Protein AF-D6PLF6-F1 (afdb_monomer)

Mean predicted aligned error: 7.34 Å

pLDDT: mean 83.35, std 11.8, range [47.97, 93.94]

Nearest PDB structures (foldseek):
  8f6k-assembly1_D  TM=2.835E-01  e=9.667E+00  Shewanella oneidensis

Organism: NCBI:txid743660

Solvent-accessible surface area (backbone atoms only — not comparable to full-atom values): 6762 Å² total; per-residue (Å²): 129,65,72,68,63,57,54,56,53,33,53,52,38,19,51,54,35,24,53,52,38,20,51,54,51,18,60,58,28,50,80,80,33,65,58,32,16,52,16,10,42,58,29,23,51,52,48,49,52,52,53,54,51,48,52,55,52,51,55,44,63,76,74,46,81,92,53,68,66,62,59,50,50,52,52,52,52,49,50,52,50,52,52,50,51,53,49,42,40,45,72,72,68,59,43,38,64,67,11,31,49,54,10,52,55,25,49,56,61,3,48,51,51,12,50,52,50,47,50,54,58,50,55,52,51,59,52,56,63,72,77,106

Radius of gyration: 17.69 Å; Cα contacts (8 Å, |Δi|>4): 128; chains: 1; bounding box: 39×36×52 Å

Sequence (132 aa):
MPREMMNESLLQWIGRYQIAAVLALSVGSLQFSEQIAVGTLVSGILMTMNIQSMRFVLAGILRGPSGNGFYLSLMAFKLVLMMGAIAALILIFKINTTGLMVGLFSFFPGVALGTIHTQLTTGSNELAEKES

Structure (mmCIF, N/CA/C/O backbone):
data_AF-D6PLF6-F1
#
_entry.id   AF-D6PLF6-F1
#
loop_
_atom_site.group_PDB
_atom_site.id
_atom_site.type_symbol
_atom_site.label_atom_id
_atom_site.label_alt_id
_atom_site.label_comp_id
_atom_site.label_asym_id
_atom_site.label_entity_id
_atom_site.label_seq_id
_atom_site.pdbx_PDB_ins_code
_atom_site.Cartn_x
_atom_site.Cartn_y
_atom_site.Cartn_z
_atom_site.occupancy
_atom_site.B_iso_or_equiv
_atom_site.auth_seq_id
_atom_site.auth_comp_id
_atom_site.auth_asym_id
_atom_site.auth_atom_id
_atom_site.pdbx_PDB_model_num
ATOM 1 N N . MET A 1 1 ? 6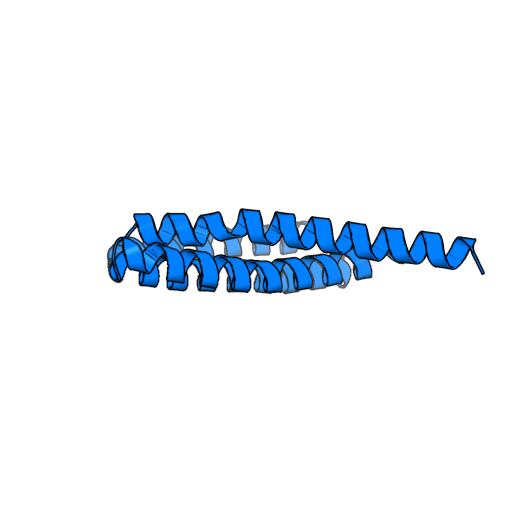.652 -10.704 -25.033 1.00 47.97 1 MET A N 1
ATOM 2 C CA . MET A 1 1 ? 6.494 -9.265 -24.689 1.00 47.97 1 MET A CA 1
ATOM 3 C C . MET A 1 1 ? 7.786 -8.722 -24.081 1.00 47.97 1 MET A C 1
ATOM 5 O O . MET A 1 1 ? 8.424 -9.459 -23.334 1.00 47.97 1 MET A O 1
ATOM 9 N N . PRO A 1 2 ? 8.201 -7.475 -24.369 1.00 49.59 2 PRO A N 1
ATOM 10 C CA . PRO A 1 2 ? 9.377 -6.884 -23.738 1.00 49.59 2 PRO A CA 1
ATOM 11 C C . PRO A 1 2 ? 9.116 -6.768 -22.230 1.00 49.59 2 PRO A C 1
ATOM 13 O O . PRO A 1 2 ? 8.021 -6.389 -21.814 1.00 49.59 2 PRO A O 1
ATOM 16 N N . ARG A 1 3 ? 10.110 -7.128 -21.409 1.00 53.53 3 ARG A N 1
ATOM 17 C CA . ARG A 1 3 ? 10.017 -7.238 -19.935 1.00 53.53 3 ARG A CA 1
ATOM 18 C C . ARG A 1 3 ? 9.430 -5.996 -19.242 1.00 53.53 3 ARG A C 1
ATOM 20 O O . ARG A 1 3 ? 8.891 -6.109 -18.146 1.00 53.53 3 ARG A O 1
ATOM 27 N N . GLU A 1 4 ? 9.487 -4.839 -19.895 1.00 53.34 4 GLU A N 1
ATOM 28 C CA . GLU A 1 4 ? 8.882 -3.583 -19.444 1.00 53.34 4 GLU A CA 1
ATOM 29 C C . GLU A 1 4 ? 7.346 -3.634 -19.365 1.00 53.34 4 GLU A C 1
ATOM 31 O O . GLU A 1 4 ? 6.776 -3.209 -18.361 1.00 53.34 4 GLU A O 1
ATOM 36 N N . MET A 1 5 ? 6.665 -4.230 -20.353 1.00 49.56 5 MET A N 1
ATOM 37 C CA . MET A 1 5 ? 5.195 -4.339 -20.350 1.00 49.56 5 MET A CA 1
ATOM 38 C C . MET A 1 5 ? 4.682 -5.318 -19.281 1.00 49.56 5 MET A C 1
ATOM 40 O O . MET A 1 5 ? 3.593 -5.150 -18.726 1.00 49.56 5 MET A O 1
ATOM 44 N N . MET A 1 6 ? 5.483 -6.335 -18.957 1.00 53.47 6 MET A N 1
ATOM 45 C CA . MET A 1 6 ? 5.146 -7.337 -17.943 1.00 53.47 6 MET A CA 1
ATOM 46 C C . MET A 1 6 ? 5.237 -6.762 -16.519 1.00 53.47 6 MET A C 1
ATOM 48 O O . MET A 1 6 ? 4.415 -7.091 -15.669 1.00 53.47 6 MET A O 1
ATOM 52 N N . ASN A 1 7 ? 6.177 -5.844 -16.263 1.00 66.06 7 ASN A N 1
ATOM 53 C CA . ASN A 1 7 ? 6.313 -5.195 -14.954 1.00 66.06 7 ASN A CA 1
ATOM 54 C C . ASN A 1 7 ? 5.208 -4.164 -14.676 1.00 66.06 7 ASN A C 1
ATOM 56 O O . ASN A 1 7 ? 4.716 -4.084 -13.548 1.00 66.06 7 ASN A O 1
ATOM 60 N N . GLU A 1 8 ? 4.780 -3.387 -15.678 1.00 69.00 8 GLU A N 1
ATOM 61 C CA . GLU A 1 8 ? 3.692 -2.417 -15.483 1.00 69.00 8 GLU A CA 1
ATOM 62 C C . GLU A 1 8 ? 2.328 -3.087 -15.281 1.00 69.00 8 GLU A C 1
ATOM 64 O O . GLU A 1 8 ? 1.558 -2.652 -14.419 1.00 69.00 8 GLU A O 1
ATOM 69 N N . SER A 1 9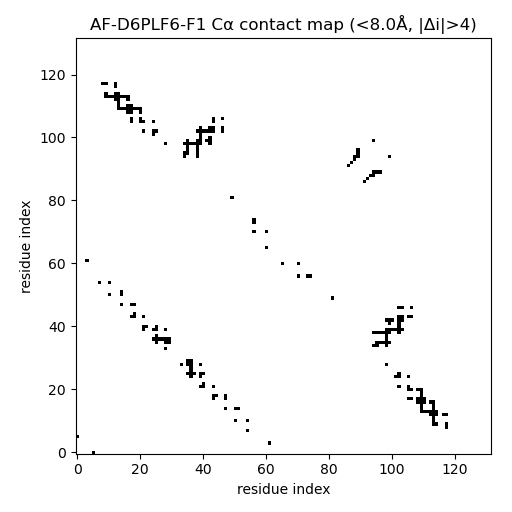 ? 2.034 -4.150 -16.037 1.00 77.19 9 SER A N 1
ATOM 70 C CA . SER A 1 9 ? 0.787 -4.917 -15.900 1.00 77.19 9 SER A CA 1
ATOM 71 C C . SER A 1 9 ? 0.706 -5.636 -14.551 1.00 77.19 9 SER A C 1
ATOM 73 O O . SER A 1 9 ? -0.316 -5.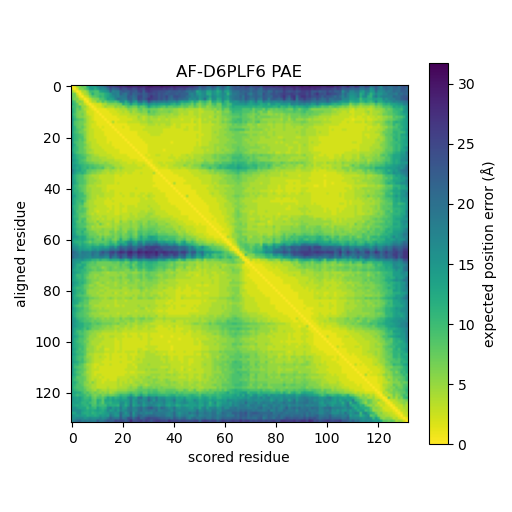538 -13.870 1.00 77.19 9 SER A O 1
ATOM 75 N N . LEU A 1 10 ? 1.804 -6.253 -14.104 1.00 80.81 10 LEU A N 1
ATOM 76 C CA . LEU A 1 10 ? 1.900 -6.877 -12.785 1.00 80.81 10 LEU A CA 1
ATOM 77 C C . LEU A 1 10 ? 1.643 -5.867 -11.658 1.00 80.81 10 LEU A C 1
ATOM 79 O O . LEU A 1 10 ? 0.801 -6.108 -10.796 1.00 80.81 10 LEU A O 1
ATOM 83 N N . LEU A 1 11 ? 2.292 -4.699 -11.682 1.00 80.88 11 LEU A N 1
ATOM 84 C CA . LEU A 1 11 ? 2.096 -3.670 -10.650 1.00 80.88 11 LEU A CA 1
ATOM 85 C C . LEU A 1 11 ? 0.675 -3.091 -10.637 1.00 80.88 11 LEU A C 1
ATOM 87 O O . LEU A 1 11 ? 0.170 -2.741 -9.568 1.00 80.88 11 LEU A O 1
ATOM 91 N N . GLN A 1 12 ? 0.015 -2.994 -11.796 1.00 85.62 12 GLN A N 1
ATOM 92 C CA . GLN A 1 12 ? -1.394 -2.597 -11.859 1.00 85.62 12 GLN A CA 1
ATOM 93 C C . GLN A 1 12 ? -2.304 -3.628 -11.190 1.00 85.62 12 GLN A C 1
ATOM 95 O O . GLN A 1 12 ? -3.175 -3.248 -10.403 1.00 85.62 12 GLN A O 1
ATOM 100 N N . TRP A 1 13 ? -2.095 -4.917 -11.467 1.00 86.50 13 TRP A N 1
ATOM 101 C CA . TRP A 1 13 ? -2.870 -5.982 -10.835 1.00 86.50 13 TRP A CA 1
ATOM 102 C C . TRP A 1 13 ? -2.622 -6.048 -9.334 1.00 86.50 13 TRP A C 1
ATOM 104 O O . TRP A 1 13 ? -3.587 -6.080 -8.574 1.00 86.50 13 TRP A O 1
ATOM 114 N N . ILE A 1 14 ? -1.363 -5.951 -8.898 1.00 88.19 14 ILE A N 1
ATOM 115 C CA . ILE A 1 14 ? -1.018 -5.863 -7.474 1.00 88.19 14 ILE A CA 1
ATOM 116 C C . ILE A 1 14 ? -1.756 -4.697 -6.812 1.00 88.19 14 ILE A C 1
ATOM 118 O O . ILE A 1 14 ? -2.358 -4.884 -5.761 1.00 88.19 14 ILE A O 1
ATOM 122 N N . GLY A 1 15 ? -1.785 -3.514 -7.433 1.00 87.12 15 GLY A N 1
ATOM 123 C CA . GLY A 1 15 ? -2.515 -2.361 -6.897 1.00 87.12 15 GLY A CA 1
ATOM 124 C C . GLY A 1 15 ? -4.026 -2.598 -6.762 1.00 87.12 15 GLY A C 1
ATOM 125 O O . GLY A 1 15 ? -4.625 -2.217 -5.760 1.00 87.12 15 GLY A O 1
ATOM 126 N N . ARG A 1 16 ? -4.656 -3.268 -7.734 1.00 89.88 16 ARG A N 1
ATOM 127 C CA . ARG A 1 16 ? -6.093 -3.597 -7.678 1.00 89.88 16 ARG A CA 1
ATOM 128 C C . ARG A 1 16 ? -6.404 -4.615 -6.584 1.00 89.88 16 ARG A C 1
ATOM 130 O O . ARG A 1 16 ? -7.329 -4.410 -5.800 1.00 89.88 16 ARG A O 1
ATOM 137 N N . TYR A 1 17 ? -5.614 -5.682 -6.508 1.00 91.88 17 TYR A N 1
ATOM 138 C CA . TYR A 1 17 ? -5.778 -6.706 -5.479 1.00 91.88 17 TYR A CA 1
ATOM 139 C C . TYR A 1 17 ? -5.429 -6.191 -4.088 1.00 91.88 17 TYR A C 1
ATOM 141 O O . TYR A 1 17 ? -6.069 -6.596 -3.123 1.00 91.88 17 TYR A O 1
ATOM 149 N N . GLN A 1 18 ? -4.494 -5.247 -3.986 1.00 91.88 18 GLN A N 1
ATOM 150 C CA . GLN A 1 18 ? -4.206 -4.538 -2.747 1.00 91.88 18 GLN A CA 1
ATOM 151 C C . GLN A 1 18 ? -5.444 -3.809 -2.226 1.00 91.88 18 GLN A C 1
ATOM 153 O O . GLN A 1 18 ? -5.808 -3.975 -1.067 1.00 91.88 18 GLN A O 1
ATOM 158 N N . ILE A 1 19 ? -6.120 -3.032 -3.076 1.00 91.75 19 ILE A N 1
ATOM 159 C CA . ILE A 1 19 ? -7.337 -2.310 -2.681 1.00 91.75 19 ILE A CA 1
ATOM 160 C C . ILE A 1 19 ? -8.422 -3.299 -2.241 1.00 91.75 19 ILE A C 1
ATOM 162 O O . ILE A 1 19 ? -9.036 -3.109 -1.193 1.00 91.75 19 ILE A O 1
ATOM 166 N N . ALA A 1 20 ? -8.620 -4.384 -2.995 1.00 92.44 20 ALA A N 1
ATOM 167 C CA . ALA A 1 20 ? -9.583 -5.423 -2.635 1.00 92.44 20 ALA A CA 1
ATOM 168 C C . ALA A 1 20 ? -9.251 -6.081 -1.282 1.00 92.44 20 ALA A C 1
ATOM 170 O O . ALA A 1 20 ? -10.137 -6.244 -0.444 1.00 92.44 20 ALA A O 1
ATOM 171 N N . ALA A 1 21 ? -7.976 -6.401 -1.038 1.00 91.75 21 ALA A N 1
ATOM 172 C CA . ALA A 1 21 ? -7.511 -6.974 0.220 1.00 91.75 21 ALA A CA 1
ATOM 173 C C . ALA A 1 21 ? -7.714 -6.008 1.394 1.00 91.75 21 ALA A C 1
ATOM 175 O O . ALA A 1 21 ? -8.208 -6.417 2.440 1.00 91.75 21 ALA A O 1
ATOM 176 N N . VAL A 1 22 ? -7.396 -4.722 1.217 1.00 93.62 22 VAL A N 1
ATOM 177 C CA . VAL A 1 22 ? -7.614 -3.683 2.236 1.00 93.62 22 VAL A CA 1
ATOM 178 C C . VAL A 1 22 ? -9.094 -3.558 2.584 1.00 93.62 22 VAL A C 1
ATOM 180 O O . VAL A 1 22 ? -9.431 -3.513 3.765 1.00 93.62 22 VAL A O 1
ATOM 183 N N . LEU A 1 23 ? -9.979 -3.529 1.584 1.00 93.00 23 LEU A N 1
ATOM 184 C CA . LEU A 1 23 ? -11.423 -3.448 1.814 1.00 93.00 23 LEU A CA 1
ATOM 185 C C . LEU A 1 23 ? -11.937 -4.684 2.558 1.00 93.00 23 LEU A C 1
ATOM 187 O O . LEU A 1 23 ? -12.634 -4.540 3.559 1.00 93.00 23 LEU A O 1
ATOM 191 N N . ALA A 1 24 ? -11.542 -5.885 2.128 1.00 92.94 24 ALA A N 1
ATOM 192 C CA . ALA A 1 24 ? -11.937 -7.128 2.786 1.00 92.94 24 ALA A CA 1
ATOM 193 C C . ALA A 1 24 ? -11.443 -7.194 4.241 1.00 92.94 24 ALA A C 1
ATOM 195 O O . ALA A 1 24 ? -12.214 -7.512 5.146 1.00 92.94 24 ALA A O 1
ATOM 196 N N . LEU A 1 25 ? -10.177 -6.840 4.483 1.00 92.25 25 LEU A N 1
ATOM 197 C CA . LEU A 1 25 ? -9.588 -6.824 5.822 1.00 92.25 25 LEU A CA 1
ATOM 198 C C . LEU A 1 25 ? -10.195 -5.733 6.705 1.00 92.25 25 LEU A C 1
ATOM 200 O O . LEU A 1 25 ? -10.398 -5.966 7.893 1.00 92.25 25 LEU A O 1
ATOM 204 N N . SER A 1 26 ? -10.525 -4.566 6.149 1.00 92.44 26 SER A N 1
ATOM 205 C CA . SER A 1 26 ? -11.195 -3.498 6.895 1.00 92.44 26 SER A CA 1
ATOM 206 C C . SER A 1 26 ? -12.607 -3.910 7.312 1.00 92.44 26 SER A C 1
ATOM 208 O O . SER A 1 26 ? -12.946 -3.793 8.487 1.00 92.44 26 SER A O 1
ATOM 210 N N . VAL A 1 27 ? -13.395 -4.480 6.392 1.00 93.38 27 VAL A N 1
ATOM 211 C CA . VAL A 1 27 ? -14.739 -4.997 6.700 1.00 93.38 27 VAL A CA 1
ATOM 212 C C . VAL A 1 27 ? -14.666 -6.124 7.729 1.00 93.38 27 VAL A C 1
ATOM 214 O O . VAL A 1 27 ? -15.429 -6.121 8.691 1.00 93.38 27 VAL A O 1
ATOM 217 N N . GLY A 1 28 ? -13.712 -7.050 7.593 1.00 90.81 28 GLY A N 1
ATOM 218 C CA . GLY A 1 28 ? -13.471 -8.086 8.602 1.00 90.81 28 GLY A CA 1
ATOM 219 C C . GLY A 1 28 ? -13.080 -7.506 9.965 1.00 90.81 28 GLY A C 1
ATOM 220 O O . GLY A 1 28 ? -13.532 -7.987 11.002 1.00 90.81 28 GLY A O 1
ATOM 221 N N . SER A 1 29 ? -12.307 -6.419 9.974 1.00 91.94 29 SER A N 1
ATOM 222 C CA . SER A 1 29 ? -11.874 -5.740 11.200 1.00 91.94 29 SER A CA 1
ATOM 223 C C . SER A 1 29 ? -13.015 -5.045 11.947 1.00 91.94 29 SER A C 1
ATOM 225 O O . SER A 1 29 ? -12.913 -4.876 13.164 1.00 91.94 29 SER A O 1
ATOM 227 N N . LEU A 1 30 ? -14.120 -4.701 11.269 1.00 92.31 30 LEU A N 1
ATOM 228 C CA . LEU A 1 30 ? -15.312 -4.140 11.919 1.00 92.31 30 LEU A CA 1
ATOM 229 C C . LEU A 1 30 ? -15.924 -5.097 12.949 1.00 92.31 30 LEU A C 1
ATOM 231 O O . LEU A 1 30 ? -16.541 -4.631 13.900 1.00 92.31 30 LEU A O 1
ATOM 235 N N . GLN A 1 31 ? -15.719 -6.413 12.809 1.00 93.31 31 GLN A N 1
ATOM 236 C CA . GLN A 1 31 ? -16.191 -7.390 13.798 1.00 93.31 31 GLN A CA 1
ATOM 237 C C . GLN A 1 31 ? -15.451 -7.287 15.139 1.00 93.31 31 GLN A C 1
ATOM 239 O O . GLN A 1 31 ? -15.972 -7.723 16.161 1.00 93.31 31 GLN A O 1
ATOM 244 N N . PHE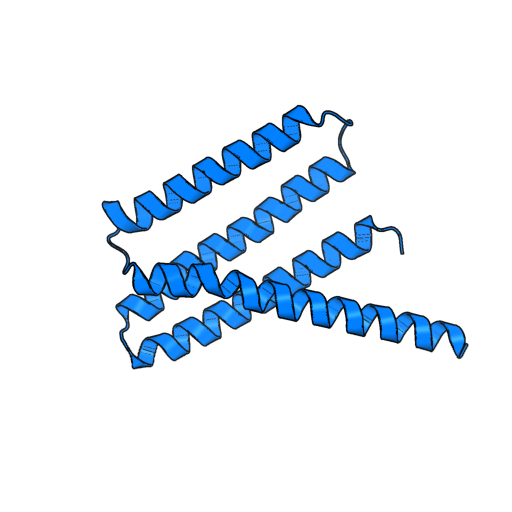 A 1 32 ? -14.242 -6.719 15.139 1.00 91.12 32 PHE A N 1
ATOM 245 C CA . PHE A 1 32 ? -13.423 -6.562 16.338 1.00 91.12 32 PHE A CA 1
ATOM 246 C C . PHE A 1 32 ? -13.544 -5.152 16.915 1.00 91.12 32 PHE A C 1
ATOM 248 O O . PHE A 1 32 ? -13.800 -4.987 18.105 1.00 91.12 32 PHE A O 1
ATOM 255 N N . SER A 1 33 ? -13.317 -4.127 16.087 1.00 92.88 33 SER A N 1
ATOM 256 C CA . SER A 1 33 ? -13.420 -2.724 16.493 1.00 92.88 33 SER A CA 1
ATOM 257 C C . SER A 1 33 ? -13.378 -1.791 15.286 1.00 92.88 33 SER A C 1
ATOM 259 O O . SER A 1 33 ? -12.535 -1.939 14.396 1.00 92.88 33 SER A O 1
ATOM 261 N N . GLU A 1 34 ? -14.201 -0.744 15.317 1.00 92.44 34 GLU A N 1
ATOM 262 C CA . GLU A 1 34 ? -14.167 0.349 14.337 1.00 92.44 34 GLU A CA 1
ATOM 263 C C . GLU A 1 34 ? -12.779 1.000 14.237 1.00 92.44 34 GLU A C 1
ATOM 265 O O . GLU A 1 34 ? -12.314 1.330 13.147 1.00 92.44 34 GLU A O 1
ATOM 270 N N . GLN A 1 35 ? -12.061 1.118 15.357 1.00 92.00 35 GLN A N 1
ATOM 271 C CA . GLN A 1 35 ? -10.729 1.728 15.386 1.00 92.00 35 GLN A CA 1
ATOM 272 C C . GLN A 1 35 ? -9.695 0.894 14.619 1.00 92.00 35 GLN A C 1
ATOM 274 O O . GLN A 1 35 ? -8.798 1.448 13.980 1.00 92.00 35 GLN A O 1
ATOM 279 N N . ILE A 1 36 ? -9.824 -0.437 14.662 1.00 92.00 36 ILE A N 1
ATOM 280 C CA . ILE A 1 36 ? -8.966 -1.351 13.900 1.00 92.00 36 ILE A CA 1
ATOM 281 C C . ILE A 1 36 ? -9.301 -1.217 12.414 1.00 92.00 36 ILE A C 1
ATOM 283 O O . ILE A 1 36 ? -8.390 -1.023 11.615 1.00 92.00 36 ILE A O 1
ATOM 287 N N . ALA A 1 37 ? -10.588 -1.215 12.052 1.00 92.50 37 ALA A N 1
ATOM 288 C CA . ALA A 1 37 ? -11.032 -1.071 10.665 1.00 92.50 37 ALA A CA 1
ATOM 289 C C . ALA A 1 37 ? -10.560 0.238 10.013 1.00 92.50 37 ALA A C 1
ATOM 291 O O . ALA A 1 37 ? -10.079 0.221 8.874 1.00 92.50 37 ALA A O 1
ATOM 292 N N . VAL A 1 38 ? -10.633 1.357 10.744 1.00 92.94 38 VAL A N 1
ATOM 293 C CA . VAL A 1 38 ? -10.104 2.655 10.299 1.00 92.94 38 VAL A CA 1
ATOM 294 C C . VAL A 1 38 ? -8.582 2.604 10.170 1.00 92.94 38 VAL A C 1
ATOM 296 O O . VAL A 1 38 ? -8.041 3.027 9.149 1.00 92.94 38 VAL A O 1
ATOM 299 N N . GLY A 1 39 ? -7.875 2.031 11.151 1.00 92.31 39 GLY A N 1
ATOM 300 C CA . GLY A 1 39 ? -6.421 1.863 11.073 1.00 92.31 39 GLY A CA 1
ATOM 301 C C . GLY A 1 39 ? -5.980 1.020 9.871 1.00 92.31 39 GLY A C 1
ATOM 302 O O . GLY A 1 39 ? -5.001 1.358 9.201 1.00 92.31 39 GLY A O 1
ATOM 303 N N . THR A 1 40 ? -6.739 -0.029 9.547 1.00 93.94 40 THR A N 1
ATOM 304 C CA . THR A 1 40 ? -6.528 -0.884 8.371 1.00 93.94 40 THR A CA 1
ATOM 305 C C . THR A 1 40 ? -6.759 -0.133 7.065 1.00 93.94 40 THR A C 1
ATOM 307 O O . THR A 1 40 ? -5.956 -0.270 6.145 1.00 93.94 40 THR A O 1
ATOM 310 N N . LEU A 1 41 ? -7.788 0.717 6.982 1.00 93.50 41 LEU A N 1
ATOM 311 C CA . LEU A 1 41 ? -8.013 1.559 5.800 1.00 93.50 41 LEU A CA 1
ATOM 312 C C . LEU A 1 41 ? -6.888 2.566 5.596 1.00 93.50 41 LEU A C 1
ATOM 314 O O . LEU A 1 41 ? -6.331 2.647 4.505 1.00 93.50 41 LEU A O 1
ATOM 318 N N . VAL A 1 42 ? -6.528 3.312 6.640 1.00 93.44 42 VAL A N 1
ATOM 319 C CA . VAL A 1 42 ? -5.515 4.373 6.547 1.00 93.44 42 VAL A CA 1
ATOM 320 C C . VAL A 1 42 ? -4.159 3.799 6.130 1.00 93.44 42 VAL A C 1
ATOM 322 O O . VAL A 1 42 ? -3.514 4.310 5.213 1.00 93.44 42 VAL A O 1
ATOM 325 N N . SER A 1 43 ? -3.742 2.692 6.746 1.00 92.19 43 SER A N 1
ATOM 326 C CA . SER A 1 43 ? -2.497 2.007 6.378 1.00 92.19 43 SER A CA 1
ATOM 327 C C . SER A 1 43 ? -2.568 1.319 5.012 1.00 92.19 43 SER A C 1
ATOM 329 O O . SER A 1 43 ? -1.589 1.332 4.264 1.00 92.19 43 SER A O 1
ATOM 331 N N . GLY A 1 44 ? -3.730 0.789 4.632 1.00 89.94 44 GLY A N 1
ATOM 332 C CA . GLY A 1 44 ? -3.969 0.233 3.303 1.00 89.94 44 GLY A CA 1
ATOM 333 C C . GLY A 1 44 ? -3.891 1.276 2.183 1.00 89.94 44 GLY A C 1
ATOM 334 O O . GLY A 1 44 ? -3.304 1.013 1.127 1.00 89.94 44 GLY A O 1
ATOM 335 N N . ILE A 1 45 ? -4.406 2.487 2.422 1.00 91.69 45 ILE A N 1
ATOM 336 C CA . ILE A 1 45 ? -4.262 3.641 1.521 1.00 91.69 45 ILE A CA 1
ATOM 337 C C . ILE A 1 45 ? -2.786 4.015 1.392 1.00 91.69 45 ILE A C 1
ATOM 339 O O . ILE A 1 45 ? -2.289 4.163 0.273 1.00 91.69 45 ILE A O 1
ATOM 343 N N . LEU A 1 46 ? -2.064 4.091 2.515 1.00 93.06 46 LEU A N 1
ATOM 344 C CA . LEU A 1 46 ? -0.628 4.367 2.518 1.00 93.06 46 LEU A CA 1
ATOM 345 C C . LEU A 1 46 ? 0.145 3.328 1.685 1.00 93.06 46 LEU A C 1
ATOM 347 O O . LEU A 1 46 ? 0.994 3.695 0.872 1.00 93.06 46 LEU A O 1
ATOM 351 N N . MET A 1 47 ? -0.189 2.040 1.807 1.00 90.69 47 MET A N 1
ATOM 352 C CA . MET A 1 47 ? 0.425 0.986 0.991 1.00 90.69 47 MET A CA 1
ATOM 353 C C . MET A 1 47 ? 0.057 1.068 -0.491 1.00 90.69 47 MET A C 1
ATOM 355 O O . MET A 1 47 ? 0.901 0.830 -1.356 1.00 90.69 47 MET A O 1
ATOM 359 N N . THR A 1 48 ? -1.167 1.475 -0.811 1.00 88.44 48 THR A N 1
ATOM 360 C CA . THR A 1 48 ? -1.576 1.711 -2.203 1.00 88.44 48 THR A CA 1
ATOM 361 C C . THR A 1 48 ? -0.771 2.861 -2.819 1.00 88.44 48 THR A C 1
ATOM 363 O O . THR A 1 48 ? -0.244 2.733 -3.927 1.00 88.44 48 THR A O 1
ATOM 366 N N . MET A 1 49 ? -0.573 3.955 -2.076 1.00 88.88 49 MET A N 1
ATOM 367 C CA . MET A 1 49 ? 0.305 5.062 -2.482 1.00 88.88 49 MET A CA 1
ATOM 368 C C . MET A 1 49 ? 1.771 4.616 -2.612 1.00 88.88 49 MET A C 1
ATOM 370 O O . MET A 1 49 ? 2.481 5.028 -3.536 1.00 88.88 49 MET A O 1
ATOM 374 N N . ASN A 1 50 ? 2.228 3.725 -1.731 1.00 88.75 50 ASN A N 1
ATOM 375 C CA . ASN A 1 50 ? 3.561 3.133 -1.796 1.00 88.75 50 ASN A CA 1
ATOM 376 C C . ASN A 1 50 ? 3.769 2.317 -3.088 1.00 88.75 50 ASN A C 1
ATOM 378 O O . ASN A 1 50 ? 4.806 2.453 -3.738 1.00 88.75 50 ASN A O 1
ATOM 382 N N . ILE A 1 51 ? 2.786 1.521 -3.517 1.00 87.31 51 ILE A N 1
ATOM 383 C CA . ILE A 1 51 ? 2.845 0.792 -4.797 1.00 87.31 51 ILE A CA 1
ATOM 384 C C . ILE A 1 51 ? 2.837 1.771 -5.973 1.00 87.31 51 ILE A C 1
ATOM 386 O O . ILE A 1 51 ? 3.657 1.661 -6.886 1.00 87.31 51 ILE A O 1
ATOM 390 N N . GLN A 1 52 ? 1.957 2.773 -5.938 1.00 85.38 52 GLN A N 1
ATOM 391 C CA . GLN A 1 52 ? 1.836 3.743 -7.023 1.00 85.38 52 GLN A CA 1
ATOM 392 C C . GLN A 1 52 ? 3.125 4.556 -7.211 1.00 85.38 52 GLN A C 1
ATOM 394 O O . GLN A 1 52 ? 3.597 4.712 -8.335 1.00 85.38 52 GLN A O 1
ATOM 399 N N . SER A 1 53 ? 3.756 5.005 -6.124 1.00 85.25 53 SER A N 1
ATOM 400 C CA . SER A 1 53 ? 5.069 5.664 -6.194 1.00 85.25 53 SER A CA 1
ATOM 401 C C . SER A 1 53 ? 6.163 4.730 -6.718 1.00 85.25 53 SER A C 1
ATOM 403 O O . SER A 1 53 ? 7.047 5.175 -7.444 1.00 85.25 53 SER A O 1
ATOM 405 N N . MET A 1 54 ? 6.098 3.426 -6.418 1.00 82.75 54 MET A N 1
ATOM 406 C CA . MET A 1 54 ? 7.043 2.444 -6.963 1.00 82.75 54 MET A CA 1
ATOM 407 C C . MET A 1 54 ? 6.940 2.342 -8.486 1.00 82.75 54 MET A C 1
ATOM 409 O O . MET A 1 54 ? 7.967 2.264 -9.152 1.00 82.75 54 MET A O 1
ATOM 413 N N . ARG A 1 55 ? 5.723 2.423 -9.040 1.00 81.50 55 ARG A N 1
ATOM 414 C CA . ARG A 1 55 ? 5.504 2.465 -10.495 1.00 81.50 55 ARG A CA 1
ATOM 415 C C . ARG A 1 55 ? 6.178 3.674 -11.135 1.00 81.50 55 ARG A C 1
ATOM 417 O O . ARG A 1 55 ? 6.837 3.515 -12.154 1.00 81.50 55 ARG A O 1
ATOM 424 N N . PHE A 1 56 ? 6.064 4.854 -10.524 1.00 79.44 56 PHE A N 1
ATOM 425 C CA . PHE A 1 56 ? 6.732 6.062 -11.023 1.00 79.44 56 PHE A CA 1
ATOM 426 C C . PHE A 1 56 ? 8.257 5.933 -11.000 1.00 79.44 56 PHE A C 1
ATOM 428 O O . PHE A 1 56 ? 8.912 6.272 -11.982 1.00 79.44 56 PHE A O 1
ATOM 435 N N . VAL A 1 57 ? 8.819 5.400 -9.910 1.00 79.69 57 VAL A N 1
ATOM 436 C CA . VAL A 1 57 ? 10.270 5.186 -9.799 1.00 79.69 57 VAL A CA 1
ATOM 437 C C . VAL A 1 57 ? 10.749 4.165 -10.835 1.00 79.69 57 VAL A C 1
ATOM 439 O O . VAL A 1 57 ? 11.724 4.430 -11.529 1.00 79.69 57 VAL A O 1
ATOM 442 N N . LEU A 1 58 ? 10.045 3.042 -11.003 1.00 78.00 58 LEU A N 1
ATOM 443 C CA . LEU A 1 58 ? 10.377 2.013 -11.998 1.00 78.00 58 LEU A CA 1
ATOM 444 C C . LEU A 1 58 ? 10.267 2.528 -13.436 1.00 78.00 58 LEU A C 1
ATOM 446 O O . LEU A 1 58 ? 11.181 2.303 -14.224 1.00 78.00 58 LEU A O 1
ATOM 450 N N . ALA A 1 59 ? 9.207 3.266 -13.770 1.00 74.56 59 ALA A N 1
ATOM 451 C CA . ALA A 1 59 ? 9.072 3.902 -15.080 1.00 74.56 59 ALA A CA 1
ATOM 452 C C . ALA A 1 59 ? 10.214 4.899 -15.339 1.00 74.56 59 ALA A C 1
ATOM 454 O O . ALA A 1 59 ? 10.731 4.981 -16.452 1.00 74.56 59 ALA A O 1
ATOM 455 N N . GLY A 1 60 ? 10.643 5.620 -14.299 1.00 72.12 60 GLY A N 1
ATOM 456 C CA . GLY A 1 60 ? 11.820 6.476 -14.342 1.00 72.12 60 GLY A CA 1
ATOM 457 C C . GLY A 1 60 ? 13.105 5.693 -14.614 1.00 72.12 60 GLY A C 1
ATOM 458 O O . GLY A 1 60 ? 13.864 6.106 -15.483 1.00 72.12 60 GLY A O 1
ATOM 459 N N . ILE A 1 61 ? 13.345 4.578 -13.913 1.00 73.88 61 ILE A N 1
ATOM 460 C CA . ILE A 1 61 ? 14.539 3.725 -14.091 1.00 73.88 61 ILE A CA 1
ATOM 461 C C . ILE A 1 61 ? 14.626 3.199 -15.526 1.00 73.88 61 ILE A C 1
ATOM 463 O O . ILE A 1 61 ? 15.705 3.192 -16.107 1.00 73.88 61 ILE A O 1
ATOM 467 N N . LEU A 1 62 ? 13.496 2.772 -16.092 1.00 70.19 62 LEU A N 1
ATOM 468 C CA . LEU A 1 62 ? 13.443 2.191 -17.435 1.00 70.19 62 LEU A CA 1
ATOM 469 C C . LEU A 1 62 ? 13.645 3.235 -18.548 1.00 70.19 62 LEU A C 1
ATOM 471 O O . LEU A 1 62 ? 14.221 2.922 -19.583 1.00 70.19 62 LEU A O 1
ATOM 475 N N . ARG A 1 63 ? 13.196 4.483 -18.341 1.00 69.75 63 ARG A N 1
ATOM 476 C CA . ARG A 1 63 ? 13.247 5.554 -19.359 1.00 69.75 63 ARG A CA 1
ATOM 477 C C . ARG A 1 63 ? 14.424 6.524 -19.219 1.00 69.75 63 ARG A C 1
ATOM 479 O O . ARG A 1 63 ? 14.657 7.314 -20.130 1.00 69.75 63 ARG A O 1
ATOM 486 N N . GLY A 1 64 ? 15.099 6.547 -18.073 1.00 62.91 64 GLY A N 1
ATOM 487 C CA . GLY A 1 64 ? 16.108 7.555 -17.745 1.00 62.91 64 GLY A CA 1
ATOM 488 C C . GLY A 1 64 ? 17.555 7.102 -17.970 1.00 62.91 64 GLY A C 1
ATOM 489 O O . GLY A 1 64 ? 17.817 5.916 -18.165 1.00 62.91 64 GLY A O 1
ATOM 490 N N . PRO A 1 65 ? 18.525 8.038 -17.923 1.00 61.16 65 PRO A N 1
ATOM 491 C CA . PRO A 1 65 ? 19.946 7.711 -17.999 1.00 61.16 65 PRO A CA 1
ATOM 492 C C . PRO A 1 65 ? 20.326 6.737 -16.877 1.00 61.16 65 PRO A C 1
ATOM 494 O O . PRO A 1 65 ? 19.810 6.846 -15.765 1.00 61.16 65 PRO A O 1
ATOM 497 N N . SER A 1 66 ? 21.261 5.824 -17.145 1.00 57.69 66 SER A N 1
ATOM 498 C CA . SER A 1 66 ? 21.713 4.718 -16.279 1.00 57.69 66 SER A CA 1
ATOM 499 C C . SER A 1 66 ? 22.458 5.146 -14.995 1.00 57.69 66 SER A C 1
ATOM 501 O O . SER A 1 66 ? 23.445 4.531 -14.590 1.00 57.69 66 SER A O 1
ATOM 503 N N . GLY A 1 67 ? 22.026 6.224 -14.342 1.00 58.09 67 GLY A N 1
ATOM 504 C CA . GLY A 1 67 ? 22.539 6.710 -13.069 1.00 58.09 67 GLY A CA 1
ATOM 505 C C . GLY A 1 67 ? 21.935 5.931 -11.907 1.00 58.09 67 GLY A C 1
ATOM 506 O O . GLY A 1 67 ? 21.008 6.402 -11.251 1.00 58.09 67 GLY A O 1
ATOM 507 N N . ASN A 1 68 ? 22.483 4.747 -11.628 1.00 66.81 68 ASN A N 1
ATOM 508 C CA . ASN A 1 68 ? 22.012 3.839 -10.572 1.00 66.81 68 ASN A CA 1
ATOM 509 C C . ASN A 1 68 ? 21.895 4.527 -9.185 1.00 66.81 68 ASN A C 1
ATOM 511 O O . ASN A 1 68 ? 21.036 4.176 -8.382 1.00 66.81 68 ASN A O 1
ATOM 515 N N . GLY A 1 69 ? 22.710 5.559 -8.918 1.00 74.12 69 GLY A N 1
ATOM 516 C CA . GLY A 1 69 ? 22.706 6.312 -7.656 1.00 74.12 69 GLY A CA 1
ATOM 517 C C . GLY A 1 69 ? 21.509 7.251 -7.442 1.00 74.12 69 GLY A C 1
ATOM 518 O O . GLY A 1 69 ? 21.076 7.416 -6.305 1.00 74.12 69 GLY A O 1
ATOM 519 N N . PHE A 1 70 ? 20.934 7.833 -8.502 1.00 80.56 70 PHE A N 1
ATOM 520 C CA . PHE A 1 70 ? 19.779 8.740 -8.380 1.00 80.56 70 PHE A CA 1
ATOM 521 C C . PHE A 1 70 ? 18.494 7.980 -8.023 1.00 80.56 70 PHE A C 1
ATOM 523 O O . PHE A 1 70 ? 17.708 8.401 -7.179 1.00 80.56 70 PHE A O 1
ATOM 530 N N . TYR A 1 71 ? 18.290 6.808 -8.621 1.00 77.56 71 TYR A N 1
ATOM 531 C CA . TYR A 1 71 ? 17.133 5.975 -8.296 1.00 77.56 71 TYR A CA 1
ATOM 532 C C . TYR A 1 71 ? 17.278 5.281 -6.939 1.00 77.56 71 TYR A C 1
ATOM 534 O O . TYR A 1 71 ? 16.284 5.103 -6.232 1.00 77.56 71 TYR A O 1
ATOM 542 N N . LEU A 1 72 ? 18.512 4.954 -6.533 1.00 81.31 72 LEU A N 1
ATOM 543 C CA . LEU A 1 72 ? 18.797 4.464 -5.187 1.00 81.31 72 LEU A CA 1
ATOM 544 C C . LEU A 1 72 ? 18.483 5.530 -4.125 1.00 81.31 72 LEU A C 1
ATOM 546 O O . LEU A 1 72 ? 17.860 5.211 -3.112 1.00 81.31 72 LEU A O 1
ATOM 550 N N . SER A 1 73 ? 18.845 6.796 -4.364 1.00 84.44 73 SER A N 1
ATOM 551 C CA . SER A 1 73 ? 18.514 7.891 -3.444 1.00 84.44 73 SER A CA 1
ATOM 552 C C . SER A 1 73 ? 17.010 8.173 -3.397 1.00 84.44 73 SER A C 1
ATOM 554 O O . SER A 1 73 ? 16.476 8.380 -2.309 1.00 84.44 73 SER A O 1
ATOM 556 N N . LEU A 1 74 ? 16.297 8.078 -4.526 1.00 84.75 74 LEU A N 1
ATOM 557 C CA . LEU A 1 74 ? 14.829 8.138 -4.565 1.00 84.75 74 LEU A CA 1
ATOM 558 C C . LEU A 1 74 ? 14.174 7.017 -3.744 1.00 84.75 74 LEU A C 1
ATOM 560 O O . LEU A 1 74 ? 13.231 7.277 -2.995 1.00 84.75 74 LEU A O 1
ATOM 564 N N . MET A 1 75 ? 14.675 5.782 -3.849 1.00 84.31 75 MET A N 1
ATOM 565 C CA . MET A 1 75 ? 14.193 4.658 -3.037 1.00 84.31 75 MET A CA 1
ATOM 566 C C . MET A 1 75 ? 14.462 4.875 -1.544 1.00 84.31 75 MET A C 1
ATOM 568 O O . MET A 1 75 ? 13.568 4.656 -0.725 1.00 84.31 75 MET A O 1
ATOM 572 N N . ALA A 1 76 ? 15.660 5.344 -1.185 1.00 87.44 76 ALA A N 1
ATOM 573 C CA . ALA A 1 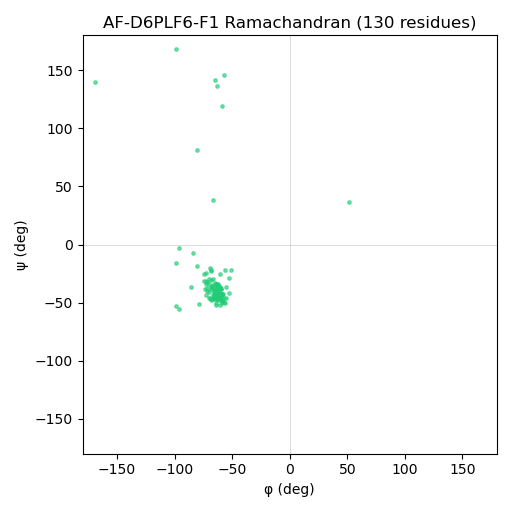76 ? 16.011 5.646 0.201 1.00 87.44 76 ALA A CA 1
ATOM 574 C C . ALA A 1 76 ? 15.133 6.769 0.777 1.00 87.44 76 ALA A C 1
ATOM 576 O O . ALA A 1 76 ? 14.570 6.628 1.861 1.00 87.44 76 ALA A O 1
ATOM 577 N N . PHE A 1 77 ? 14.944 7.854 0.022 1.00 88.75 77 PHE A N 1
ATOM 578 C CA . PHE A 1 77 ? 14.076 8.965 0.408 1.00 88.75 77 PHE A CA 1
ATOM 579 C C . PHE A 1 77 ? 12.628 8.511 0.620 1.00 88.75 77 PHE A C 1
ATOM 581 O O . PHE A 1 77 ? 12.000 8.850 1.623 1.00 88.75 77 PHE A O 1
ATOM 588 N N . LYS A 1 78 ? 12.113 7.675 -0.284 1.00 88.69 78 LYS A N 1
ATOM 589 C CA . LYS A 1 78 ? 10.783 7.078 -0.165 1.00 88.69 78 LYS A CA 1
ATOM 590 C C . LYS A 1 78 ? 10.640 6.223 1.097 1.00 88.69 78 LYS A C 1
ATOM 592 O O . LYS A 1 78 ? 9.609 6.302 1.762 1.00 88.69 78 LYS A O 1
ATOM 597 N N . LEU A 1 79 ? 11.649 5.419 1.434 1.00 89.12 79 LEU A N 1
ATOM 598 C CA . LEU A 1 79 ? 11.640 4.608 2.652 1.00 89.12 79 LEU A CA 1
ATOM 599 C C . LEU A 1 79 ? 11.549 5.494 3.902 1.00 89.12 79 LEU A C 1
ATOM 601 O O . LEU A 1 79 ? 10.707 5.249 4.764 1.00 89.12 79 LEU A O 1
ATOM 605 N N . VAL A 1 80 ? 12.347 6.563 3.960 1.00 92.25 80 VAL A N 1
ATOM 606 C CA . VAL A 1 80 ? 12.309 7.535 5.065 1.00 92.25 80 VAL A CA 1
ATOM 607 C C . VAL A 1 80 ? 10.937 8.205 5.164 1.00 92.25 80 VAL A C 1
ATOM 609 O O . VAL A 1 80 ? 10.376 8.279 6.256 1.00 92.25 80 VAL A O 1
ATOM 612 N N . LEU A 1 81 ? 10.355 8.632 4.038 1.00 91.69 81 LEU A N 1
ATOM 613 C CA . LEU A 1 81 ? 9.007 9.209 4.013 1.00 91.69 81 LEU A CA 1
ATOM 614 C C . LEU A 1 81 ? 7.942 8.232 4.517 1.00 91.69 81 LEU A C 1
ATOM 616 O O . LEU A 1 81 ? 7.078 8.624 5.298 1.00 91.69 81 LEU A O 1
ATOM 620 N N . MET A 1 82 ? 8.009 6.963 4.110 1.00 91.44 82 MET A N 1
ATOM 621 C CA . MET A 1 82 ? 7.081 5.926 4.570 1.00 91.44 82 MET A CA 1
ATOM 622 C C . MET A 1 82 ? 7.200 5.688 6.076 1.00 91.44 82 MET A C 1
ATOM 624 O O . MET A 1 82 ? 6.186 5.638 6.771 1.00 91.44 82 MET A O 1
ATOM 628 N N . MET A 1 83 ? 8.425 5.590 6.599 1.00 91.19 83 MET A N 1
ATOM 629 C CA . MET A 1 83 ? 8.654 5.448 8.040 1.00 91.19 83 MET A CA 1
ATOM 630 C C . MET A 1 83 ? 8.143 6.668 8.812 1.00 91.19 83 MET A C 1
ATOM 632 O O . MET A 1 83 ? 7.474 6.507 9.832 1.00 91.19 83 MET A O 1
ATOM 636 N N . GLY A 1 84 ? 8.393 7.876 8.301 1.00 92.75 84 GLY A N 1
ATOM 637 C CA . GLY A 1 84 ? 7.889 9.121 8.879 1.00 92.75 84 GLY A CA 1
ATOM 638 C C . GLY A 1 84 ? 6.362 9.192 8.887 1.00 92.75 84 GLY A C 1
ATOM 639 O O . GLY A 1 84 ? 5.772 9.551 9.904 1.00 92.75 84 GLY A O 1
ATOM 640 N N . ALA A 1 85 ? 5.708 8.782 7.797 1.00 92.00 85 ALA A N 1
ATOM 641 C CA . ALA A 1 85 ? 4.251 8.725 7.713 1.00 92.00 85 ALA A CA 1
ATOM 642 C C . ALA A 1 85 ? 3.662 7.734 8.728 1.00 92.00 85 ALA A C 1
ATOM 644 O O . ALA A 1 85 ? 2.730 8.079 9.449 1.00 92.00 85 ALA A O 1
ATOM 645 N N . ILE A 1 86 ? 4.236 6.531 8.846 1.00 92.06 86 ILE A N 1
ATOM 646 C CA . ILE A 1 86 ? 3.805 5.536 9.841 1.00 92.06 86 ILE A CA 1
ATOM 647 C C . ILE A 1 86 ? 3.997 6.079 11.264 1.00 92.06 86 ILE A C 1
ATOM 649 O O . ILE A 1 86 ? 3.084 5.989 12.085 1.00 92.06 86 ILE A O 1
ATOM 653 N N . ALA A 1 87 ? 5.148 6.693 11.551 1.00 91.81 87 ALA A N 1
ATOM 654 C CA . ALA A 1 87 ? 5.415 7.296 12.852 1.00 91.81 87 ALA A CA 1
ATOM 655 C C . ALA A 1 87 ? 4.416 8.417 13.180 1.00 91.81 87 ALA A C 1
ATOM 657 O O . ALA A 1 87 ? 3.900 8.464 14.294 1.00 91.81 87 ALA A O 1
ATOM 658 N N . ALA A 1 88 ? 4.079 9.277 12.214 1.00 92.88 88 ALA A N 1
ATOM 659 C CA . ALA A 1 88 ? 3.069 10.318 12.385 1.00 92.88 88 ALA A CA 1
ATOM 660 C C . ALA A 1 88 ? 1.677 9.728 12.668 1.00 92.88 88 ALA A C 1
ATOM 662 O O . ALA A 1 88 ? 0.987 10.194 13.576 1.00 92.88 88 ALA A O 1
ATOM 663 N N . LEU A 1 89 ? 1.278 8.674 11.946 1.00 92.12 89 LEU A N 1
ATOM 664 C CA . LEU A 1 89 ? 0.001 7.986 12.168 1.00 92.12 89 LEU A CA 1
ATOM 665 C C . LEU A 1 89 ? -0.115 7.419 13.591 1.00 92.12 89 LEU A C 1
ATOM 667 O O . LEU A 1 89 ? -1.183 7.504 14.192 1.00 92.12 89 LEU A O 1
ATOM 671 N N . ILE A 1 90 ? 0.980 6.898 14.147 1.00 92.06 90 ILE A N 1
ATOM 672 C CA . ILE A 1 90 ? 1.011 6.333 15.504 1.00 92.06 90 ILE A CA 1
ATOM 673 C C . ILE A 1 90 ? 1.101 7.433 16.570 1.00 92.06 90 ILE A C 1
ATOM 675 O O . ILE A 1 90 ? 0.326 7.438 17.522 1.00 92.06 90 ILE A O 1
ATOM 679 N N . LEU A 1 91 ? 2.049 8.362 16.438 1.00 93.44 91 LEU A N 1
ATOM 680 C CA . LEU A 1 91 ? 2.405 9.296 17.512 1.00 93.44 91 LEU A CA 1
ATOM 681 C C . LEU A 1 91 ? 1.517 10.542 17.544 1.00 93.44 91 LEU A C 1
ATOM 683 O O . LEU A 1 91 ? 1.200 11.042 18.622 1.00 93.44 91 LEU A O 1
ATOM 687 N N . ILE A 1 92 ? 1.116 11.043 16.374 1.00 93.06 92 ILE A N 1
ATOM 688 C CA . ILE A 1 92 ? 0.355 12.292 16.244 1.00 93.06 92 ILE A CA 1
ATOM 689 C C . ILE A 1 92 ? -1.133 11.972 16.144 1.00 93.06 92 ILE A C 1
ATOM 691 O O . ILE A 1 92 ? -1.930 12.444 16.951 1.00 93.06 92 ILE A O 1
ATOM 695 N N . PHE A 1 93 ? -1.500 11.125 15.180 1.00 89.50 93 PHE A N 1
ATOM 696 C CA . PHE A 1 93 ? -2.899 10.782 14.914 1.00 89.50 93 PHE A CA 1
ATOM 697 C C . PHE A 1 93 ? -3.433 9.656 15.805 1.00 89.50 93 PHE A C 1
ATOM 699 O O . PHE A 1 93 ? -4.633 9.392 15.780 1.00 89.50 93 PHE A O 1
ATOM 706 N N . LYS A 1 94 ? -2.566 9.013 16.604 1.00 91.56 94 LYS A N 1
ATOM 707 C CA . LYS A 1 94 ? -2.927 7.956 17.564 1.00 91.56 94 LYS A CA 1
ATOM 708 C C . LYS A 1 94 ? -3.768 6.837 16.938 1.00 91.56 94 LYS A C 1
ATOM 710 O O . LYS A 1 94 ? -4.676 6.301 17.571 1.00 91.56 94 LYS A O 1
ATOM 715 N N . ILE A 1 95 ? -3.472 6.489 15.685 1.00 91.06 95 ILE A N 1
ATOM 716 C CA . ILE A 1 95 ? -4.141 5.394 14.982 1.00 91.06 95 ILE A CA 1
ATOM 717 C C . ILE A 1 95 ? -3.823 4.074 15.685 1.00 91.06 95 ILE A C 1
ATOM 719 O O . ILE A 1 95 ? -2.699 3.838 16.128 1.00 91.06 95 ILE A O 1
ATOM 723 N N . ASN A 1 96 ? -4.820 3.191 15.753 1.00 92.19 96 ASN A N 1
ATOM 724 C CA . ASN A 1 96 ? -4.673 1.877 16.358 1.00 92.19 96 ASN A CA 1
ATOM 725 C C . ASN A 1 96 ? -3.566 1.064 15.656 1.00 92.19 96 ASN A C 1
ATOM 727 O O . ASN A 1 96 ? -3.658 0.762 14.462 1.00 92.19 96 ASN A O 1
ATOM 731 N N . THR A 1 97 ? -2.535 0.685 16.416 1.00 91.50 97 THR A N 1
ATOM 732 C CA . THR A 1 97 ? -1.354 -0.024 15.907 1.00 91.50 97 THR A CA 1
ATOM 733 C C . THR A 1 97 ? -1.701 -1.383 15.303 1.00 91.50 97 THR A C 1
ATOM 735 O O . THR A 1 97 ? -1.120 -1.762 14.290 1.00 91.50 97 THR A O 1
ATOM 738 N N . THR A 1 98 ? -2.676 -2.102 15.867 1.00 92.38 98 THR A N 1
ATOM 739 C CA . THR A 1 98 ? -3.140 -3.385 15.321 1.00 92.38 98 THR A CA 1
ATOM 740 C C . THR A 1 98 ? -3.793 -3.179 13.958 1.00 92.38 98 THR A C 1
ATOM 742 O O . THR A 1 98 ? -3.448 -3.871 13.003 1.00 92.38 98 THR A O 1
ATOM 745 N N . GLY A 1 99 ? -4.668 -2.175 13.834 1.00 90.50 99 GLY A N 1
ATOM 746 C CA . GLY A 1 99 ? -5.270 -1.800 12.551 1.00 90.50 99 GLY A CA 1
ATOM 747 C C . GLY A 1 99 ? -4.219 -1.416 11.507 1.00 90.50 99 GLY A C 1
ATOM 748 O O . GLY A 1 99 ? -4.287 -1.880 10.368 1.00 90.50 99 GLY A O 1
ATOM 749 N N . LEU A 1 100 ? -3.213 -0.636 11.918 1.00 91.94 100 LEU A N 1
ATOM 750 C CA . LEU A 1 100 ? -2.047 -0.284 11.102 1.00 91.94 100 LEU A CA 1
ATOM 751 C C . LEU A 1 100 ? -1.293 -1.521 10.611 1.00 91.94 100 LEU A C 1
ATOM 753 O O . LEU A 1 100 ? -1.025 -1.629 9.420 1.00 91.94 100 LEU A O 1
ATOM 757 N N . MET A 1 101 ? -0.973 -2.467 11.497 1.00 92.81 101 MET A N 1
ATOM 758 C CA . MET A 1 101 ? -0.291 -3.702 11.104 1.00 92.81 101 MET A CA 1
ATOM 759 C C . MET A 1 101 ? -1.114 -4.484 10.082 1.00 92.81 101 MET A C 1
ATOM 761 O O . MET A 1 101 ? -0.579 -4.853 9.041 1.00 92.81 101 MET A O 1
ATOM 765 N N . VAL A 1 102 ? -2.412 -4.684 10.326 1.00 92.00 102 VAL A N 1
ATOM 766 C CA . VAL A 1 102 ? -3.293 -5.421 9.404 1.00 92.00 102 VAL A CA 1
ATOM 767 C C . VAL A 1 102 ? -3.298 -4.786 8.010 1.00 92.00 102 VAL A C 1
ATOM 769 O O . VAL A 1 102 ? -3.131 -5.490 7.012 1.00 92.00 102 VAL A O 1
ATOM 772 N N . GLY A 1 103 ? -3.428 -3.461 7.912 1.00 90.38 103 GLY A N 1
ATOM 773 C CA . GLY A 1 103 ? -3.418 -2.806 6.604 1.00 90.38 103 GLY A CA 1
ATOM 774 C C . GLY A 1 103 ? -2.028 -2.722 5.969 1.00 90.38 103 GLY A C 1
ATOM 775 O O . GLY A 1 103 ? -1.938 -2.771 4.746 1.00 90.38 103 GLY A O 1
ATOM 776 N N . LEU A 1 104 ? -0.934 -2.726 6.736 1.00 91.12 104 LEU A N 1
ATOM 777 C CA . LEU A 1 104 ? 0.413 -2.924 6.179 1.00 91.12 104 LEU A CA 1
ATOM 778 C C . LEU A 1 104 ? 0.580 -4.348 5.616 1.00 91.12 104 LEU A C 1
ATOM 780 O O . LEU A 1 104 ? 1.090 -4.514 4.509 1.00 91.12 104 LEU A O 1
ATOM 784 N N . PHE A 1 105 ? 0.098 -5.368 6.333 1.00 91.19 105 PHE A N 1
ATOM 785 C CA . PHE A 1 105 ? 0.160 -6.771 5.908 1.00 91.19 105 PHE A CA 1
ATOM 786 C C . PHE A 1 105 ? -0.745 -7.089 4.716 1.00 91.19 105 PHE A C 1
ATOM 788 O O . PHE A 1 105 ? -0.470 -8.046 3.996 1.00 91.19 105 PHE A O 1
ATOM 795 N N . SER A 1 106 ? -1.767 -6.274 4.442 1.00 89.69 106 SER A N 1
ATOM 796 C CA . SER A 1 106 ? -2.604 -6.418 3.240 1.00 89.69 106 SER A CA 1
ATOM 797 C C . SER A 1 106 ? -1.803 -6.384 1.928 1.00 89.69 106 SER A C 1
ATOM 799 O O . SER A 1 106 ? -2.239 -6.965 0.936 1.00 89.69 106 SER A O 1
ATOM 801 N N . PHE A 1 107 ? -0.595 -5.802 1.953 1.00 88.50 107 PHE A N 1
ATOM 802 C CA . PHE A 1 107 ? 0.358 -5.820 0.843 1.00 88.50 107 PHE A CA 1
ATOM 803 C C . PHE A 1 107 ? 0.645 -7.230 0.314 1.00 88.50 107 PHE A C 1
ATOM 805 O O . PHE A 1 107 ? 0.684 -7.440 -0.898 1.00 88.50 107 PHE A O 1
ATOM 812 N N . PHE A 1 108 ? 0.810 -8.216 1.198 1.00 90.38 108 PHE A N 1
ATOM 813 C CA . PHE A 1 108 ? 1.164 -9.581 0.805 1.00 90.38 108 PHE A CA 1
ATOM 814 C C . PHE A 1 108 ? 0.093 -10.270 -0.052 1.00 90.38 108 PHE A C 1
ATOM 816 O O . PHE A 1 108 ? 0.440 -10.740 -1.138 1.00 90.38 108 PHE A O 1
ATOM 823 N N . PRO A 1 109 ? -1.194 -10.322 0.351 1.00 87.69 109 PRO A N 1
ATOM 824 C CA . PRO A 1 109 ? -2.235 -10.868 -0.511 1.00 87.69 109 PRO A CA 1
ATOM 825 C C . PRO A 1 109 ? -2.398 -10.067 -1.809 1.00 87.69 109 PRO A C 1
ATOM 827 O O . PRO A 1 109 ? -2.617 -10.677 -2.855 1.00 87.69 109 PRO A O 1
ATOM 830 N N . GLY A 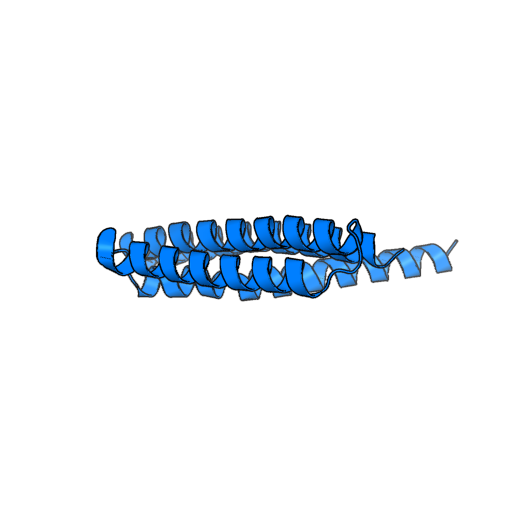1 110 ? -2.210 -8.739 -1.790 1.00 86.81 110 GLY A N 1
ATOM 831 C CA . GLY A 1 110 ? -2.192 -7.924 -3.010 1.00 86.81 110 GLY A CA 1
ATOM 832 C C . GLY A 1 110 ? -1.112 -8.367 -4.005 1.00 86.81 110 GLY A C 1
ATOM 833 O O . GLY A 1 110 ? -1.394 -8.585 -5.186 1.00 86.81 110 GLY A O 1
ATOM 834 N N . VAL A 1 111 ? 0.118 -8.572 -3.521 1.00 87.50 111 VAL A N 1
ATOM 835 C CA . VAL A 1 111 ? 1.247 -9.065 -4.328 1.00 87.50 111 VAL A CA 1
ATOM 836 C C . VAL A 1 111 ? 1.008 -10.487 -4.830 1.00 87.50 111 VAL A C 1
ATOM 838 O O . VAL A 1 111 ? 1.218 -10.764 -6.013 1.00 87.50 111 VAL A O 1
ATOM 841 N N . ALA A 1 112 ? 0.556 -11.385 -3.952 1.00 88.00 112 ALA A N 1
ATOM 842 C CA . ALA A 1 112 ? 0.320 -12.785 -4.287 1.00 88.00 112 ALA A CA 1
ATOM 843 C C . ALA A 1 112 ? -0.729 -12.926 -5.398 1.00 88.00 112 ALA A C 1
ATOM 845 O O . ALA A 1 112 ? -0.455 -13.534 -6.433 1.00 88.00 112 ALA A O 1
ATOM 846 N N . LEU A 1 113 ? -1.896 -12.297 -5.232 1.00 89.19 113 LEU A N 1
ATOM 847 C CA . LEU A 1 113 ? -2.978 -12.353 -6.217 1.00 89.19 113 LEU A CA 1
ATOM 848 C C . LEU A 1 113 ? -2.593 -11.675 -7.535 1.00 89.19 113 LEU A C 1
ATOM 850 O O . LEU A 1 113 ? -2.884 -12.212 -8.603 1.00 89.19 113 LEU A O 1
ATOM 854 N N . GLY A 1 114 ? -1.888 -10.540 -7.482 1.00 86.94 114 GLY A N 1
ATOM 855 C CA . GLY A 1 114 ? -1.401 -9.872 -8.692 1.00 86.94 114 GLY A CA 1
ATOM 856 C C . GLY A 1 114 ? -0.400 -10.721 -9.478 1.00 86.94 114 GLY A C 1
ATOM 857 O O . GLY A 1 114 ? -0.456 -10.768 -10.709 1.00 86.94 114 GLY A O 1
ATOM 858 N N . THR A 1 115 ? 0.470 -11.446 -8.774 1.00 85.38 115 THR A N 1
ATOM 859 C CA . THR A 1 115 ? 1.446 -12.352 -9.394 1.00 85.38 115 THR A CA 1
ATOM 860 C C . THR A 1 115 ? 0.753 -13.555 -10.029 1.00 85.38 115 THR A C 1
ATOM 862 O O . THR A 1 115 ? 1.001 -13.846 -11.198 1.00 85.38 115 THR A O 1
ATOM 865 N N . ILE A 1 116 ? -0.167 -14.203 -9.302 1.00 87.81 116 ILE A N 1
ATOM 866 C CA . ILE A 1 116 ? -0.953 -15.341 -9.806 1.00 87.81 116 ILE A CA 1
ATOM 867 C C . ILE A 1 116 ? -1.748 -14.937 -11.050 1.00 87.81 116 ILE A C 1
ATOM 869 O O . ILE A 1 116 ? -1.683 -15.625 -12.065 1.00 87.81 116 ILE A O 1
ATOM 873 N N . HIS A 1 117 ? -2.444 -13.795 -11.006 1.00 86.44 117 HIS A N 1
ATOM 874 C CA . HIS A 1 117 ? -3.201 -13.294 -12.154 1.00 86.44 117 HIS A CA 1
ATOM 875 C C . HIS A 1 117 ? -2.295 -13.131 -13.375 1.00 86.44 117 HIS A C 1
ATOM 877 O O . HIS A 1 117 ? -2.604 -13.626 -14.454 1.00 86.44 117 HIS A O 1
ATOM 883 N N . THR A 1 118 ? -1.153 -12.463 -13.208 1.00 83.38 118 THR A N 1
ATOM 884 C CA . THR A 1 118 ? -0.238 -12.191 -14.325 1.00 83.38 118 THR A CA 1
ATOM 885 C C . THR A 1 118 ? 0.305 -13.485 -14.939 1.00 83.38 118 THR A C 1
ATOM 887 O O . THR A 1 118 ? 0.394 -13.592 -16.164 1.00 83.38 118 THR A O 1
ATOM 890 N N . GLN A 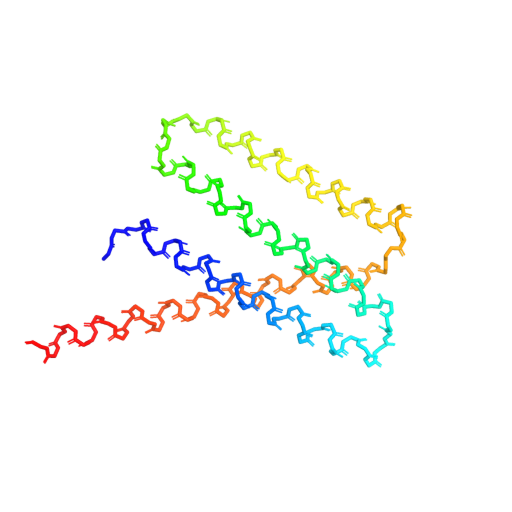1 119 ? 0.627 -14.486 -14.113 1.00 83.00 119 GLN A N 1
ATOM 891 C CA . GLN A 1 119 ? 1.096 -15.795 -14.581 1.00 83.00 119 GLN A CA 1
ATOM 892 C C . GLN A 1 119 ? 0.018 -16.556 -15.360 1.00 83.00 119 GLN A C 1
ATOM 894 O O . GLN A 1 119 ? 0.309 -17.077 -16.435 1.00 83.00 119 GLN A O 1
ATOM 899 N N . LEU A 1 120 ? -1.223 -16.571 -14.865 1.00 84.56 120 LEU A N 1
ATOM 900 C CA . LEU A 1 120 ? -2.344 -17.228 -15.544 1.00 84.56 120 LEU A CA 1
ATOM 901 C C . LEU A 1 120 ? -2.653 -16.573 -16.896 1.00 84.56 120 LEU A C 1
ATOM 903 O O . LEU A 1 120 ? -2.817 -17.271 -17.895 1.00 84.56 120 LEU A O 1
ATOM 907 N N . THR A 1 121 ? -2.667 -15.241 -16.957 1.00 80.81 121 THR A N 1
ATOM 908 C CA . THR A 1 121 ? -2.952 -14.512 -18.202 1.00 80.81 121 THR A CA 1
ATOM 909 C C . THR A 1 121 ? -1.833 -14.675 -19.230 1.00 80.81 121 THR A C 1
ATOM 911 O O . THR A 1 121 ? -2.103 -14.834 -20.417 1.00 80.81 121 THR A O 1
ATOM 914 N N . THR A 1 122 ? -0.570 -14.679 -18.793 1.00 75.62 122 THR A N 1
ATOM 915 C CA . THR A 1 122 ? 0.571 -14.877 -19.704 1.00 75.62 122 THR A CA 1
ATOM 916 C C . THR A 1 122 ? 0.605 -16.308 -20.239 1.00 75.62 122 THR A C 1
ATOM 918 O O . THR A 1 122 ? 0.705 -16.498 -21.448 1.00 75.62 122 THR A O 1
ATOM 921 N N . GLY A 1 123 ? 0.434 -17.308 -19.366 1.00 70.88 123 GLY A N 1
ATOM 922 C CA . GLY A 1 123 ? 0.410 -18.717 -19.768 1.00 70.88 123 GLY A CA 1
ATOM 923 C C . GLY A 1 123 ? -0.756 -19.061 -20.699 1.00 70.88 123 GLY A C 1
ATOM 924 O O . GLY A 1 123 ? -0.584 -19.838 -21.632 1.00 70.88 123 GLY A O 1
ATOM 925 N N . SER A 1 124 ? -1.925 -18.440 -20.508 1.00 68.69 124 SER A N 1
ATOM 926 C CA . SER A 1 124 ? -3.075 -18.626 -21.404 1.00 68.69 124 SER A CA 1
ATOM 927 C C . SER A 1 124 ? -2.813 -18.105 -22.821 1.00 68.69 124 SER A C 1
ATOM 929 O O . SER A 1 124 ? -3.262 -18.718 -23.786 1.00 68.69 124 SER A O 1
ATOM 931 N N . ASN A 1 125 ? -2.096 -16.987 -22.959 1.00 69.06 125 ASN A N 1
ATOM 932 C CA . ASN A 1 125 ? -1.801 -16.401 -24.269 1.00 69.06 125 ASN A CA 1
ATOM 933 C C . ASN A 1 125 ? -0.771 -17.230 -25.052 1.00 69.06 125 ASN A C 1
ATOM 935 O O . ASN A 1 125 ? -0.921 -17.395 -26.258 1.00 69.06 125 ASN A O 1
ATOM 939 N N . GLU A 1 126 ? 0.233 -17.797 -24.374 1.00 68.00 126 GLU A N 1
ATOM 940 C CA . GLU A 1 126 ? 1.230 -18.674 -25.012 1.00 68.00 126 GLU A CA 1
ATOM 941 C C . GLU A 1 126 ? 0.626 -19.994 -25.516 1.00 68.00 126 GLU A C 1
ATOM 943 O O . GLU A 1 126 ? 1.108 -20.565 -26.493 1.00 68.00 126 GLU A O 1
ATOM 948 N N . LEU A 1 127 ? -0.427 -20.490 -24.858 1.00 66.38 127 LEU A N 1
ATOM 949 C CA . LEU A 1 127 ? -1.163 -21.673 -25.309 1.00 66.38 127 LEU A CA 1
ATOM 950 C C . LEU A 1 127 ? -2.019 -21.363 -26.542 1.00 66.38 127 LEU A C 1
ATOM 952 O O . LEU A 1 127 ? -1.980 -22.123 -27.503 1.00 66.38 127 LEU A O 1
ATOM 956 N N . ALA A 1 128 ? -2.710 -20.221 -26.554 1.00 67.88 128 ALA A N 1
ATOM 957 C CA . ALA A 1 128 ? -3.521 -19.799 -27.696 1.00 67.88 128 ALA A CA 1
ATOM 958 C C . ALA A 1 128 ? -2.682 -19.531 -28.962 1.00 67.88 128 ALA A C 1
ATOM 960 O O . ALA A 1 128 ? -3.134 -19.813 -30.067 1.00 67.88 128 ALA A O 1
ATOM 961 N N . GLU A 1 129 ? -1.450 -19.030 -28.816 1.00 63.81 129 GLU A N 1
ATOM 962 C CA . GLU A 1 129 ? -0.533 -18.801 -29.943 1.00 63.81 129 GLU A CA 1
ATOM 963 C C . GLU A 1 129 ? 0.046 -20.108 -30.518 1.00 63.81 129 GLU A C 1
ATOM 965 O O . GLU A 1 129 ? 0.399 -20.156 -31.690 1.00 63.81 129 GLU A O 1
ATOM 970 N N . LYS A 1 130 ? 0.115 -21.188 -29.727 1.00 63.12 130 LYS A N 1
ATOM 971 C CA . LYS A 1 130 ? 0.544 -22.515 -30.209 1.00 63.12 130 LYS A CA 1
ATOM 972 C C . LYS A 1 130 ? -0.552 -23.301 -30.930 1.00 63.12 130 LYS A C 1
ATOM 974 O O . LYS A 1 130 ? -0.232 -24.273 -31.611 1.00 63.12 130 LYS A O 1
ATOM 979 N N . GLU A 1 131 ? -1.814 -22.927 -30.740 1.00 63.78 13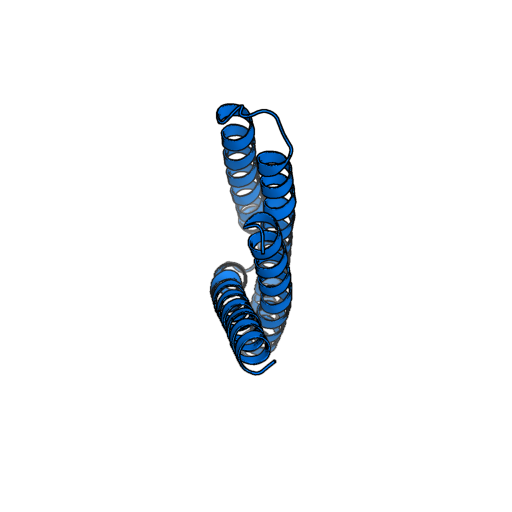1 GLU A N 1
ATOM 980 C CA . GLU A 1 131 ? -2.977 -23.574 -31.362 1.00 63.78 131 GLU A CA 1
ATOM 981 C C . GLU A 1 131 ? -3.452 -22.865 -32.649 1.00 63.78 131 GLU A C 1
ATOM 983 O O . GLU A 1 131 ? -4.375 -23.358 -33.301 1.00 63.78 131 GLU A O 1
ATOM 988 N N . SER A 1 132 ? -2.821 -21.742 -33.028 1.00 56.78 132 SER A N 1
ATOM 989 C CA . SER A 1 132 ? -3.066 -20.983 -34.270 1.00 56.78 132 SER A CA 1
ATOM 990 C C . SER A 1 132 ? -2.008 -21.242 -35.338 1.00 56.78 132 SER A C 1
ATOM 992 O O . SER A 1 132 ? -2.361 -20.996 -36.515 1.00 56.78 132 SER A O 1
#

Foldseek 3Di:
DPVVVLVLQLLVQLLVQLVVLLQVLLVVCVVPPPLLSVLLNVLSVLVSVVSVVVSVLVVCCVPDDVPVVVSVVVVVVSVVVSVVVVCCCCPPVVRDVNSNVSNNVSSVSSNVRSVVVSVVVVVVVVVVVVVD

Secondary structure (DSSP, 8-state):
--HHHHHHHHHHHHHHHHHHHHHHHHHHHTTT-HHHHHHHHHHHHHHHHHHHHHHHHHHHHHHS-S-HHHHHHHHHHHHHHHHHHHHHHHHTS---HHHHHHHHHTHHHHHHHHHHHHHHHHHHHHHHHH--

=== Feature glossary ===
Feature key, reading from the visual/contextual features back to the raw sequence:

Rendered structure images. Structure images are PyMOL renders from six orthogonal camera directions. Cartoon representation draws helices as coils and strands as arrows; sticks shows the backbone as bonds; surface shows the solvent-excluded envelope. Rainbow coloring maps sequence position to hue (blue→red, N→C); chain coloring assigns a distinct color per polypeptide.

Contact-map, Ramachandran, and PAE plots. Three diagnostic plots accompany the record. The Cα contact map visualizes the tertiary structure as a 2D adjacency matrix (8 Å cutoff, sequence-local contacts suppressed). The Ramachandran plot shows the distribution of backbone (φ, ψ) torsions, with points in the α and β basins reflecting secondary structure content. The PAE plot shows AlphaFold's inter-residue confidence as a color matrix.

InterPro / GO / CATH / organism. The annotation block draws on four external resources. InterPro: which protein families and domains the sequence belongs to. GO: standardized terms for what the protein does, what process it participates in, and where in the cell it acts. CATH: which structural fold it has in the CATH hierarchy. Organism: the species of origin.

Nearest PDB structures. Structural nearest neighbors (via Foldseek easy-search vs the PDB). Reported per hit: target PDB id, E-value, and alignment TM-score. A TM-score above ~0.5 is the conventional threshold for 'same fold'.

Predicted aligned error. Predicted aligned error is AlphaFold's pairwise confidence. Unlike pLDDT (per-residue), PAE is per-residue-pair and captures whether two parts of the structure are correctly placed relative to each other. Units are ångströms of expected positional error.

Solvent-accessible surface area. SASA measures how much of the protein is reachable by solvent. It is computed by rolling a water-sized probe over the atomic surface and summing the exposed area (Å²). Per-residue SASA distinguishes core (buried, low SASA) from surface (exposed, high SASA) residues; total SASA is a whole-molecule size measure.

B-factor. Crystallographic B-factors measure how much each atom's electron density is smeared out, in Å². They rise in mobile loops and surface residues and fall in the buried interior. In AlphaFold models this column is repurposed to hold pLDDT instead.

pLDDT. For AlphaFold models, the B-factor field carries pLDDT — the model's own estimate of local accuracy on a 0–100 scale. Regions with pLDDT<50 should be treated as essentially unmodeled; they often correspond to intrinsically disordered segments.

Backbone torsions (φ/ψ). φ (phi) and ψ (psi) are the two rotatable backbone dihedrals per residue: φ is the C(i-1)–N–Cα–C torsion, ψ is the N–Cα–C–N(i+1) torsion, both in degrees on (−180°, 180°]. α-helical residues cluster near (−60°, −45°); β-strand residues near (−120°, +130°). A Ramachandran plot is simply a scatter of (φ, ψ) for every residue.

Radius of gyration, Cα contacts, bounding box. Radius of gyration (Rg) is the root-mean-square distance of Cα atoms from their centroid — a single number for overall size and compactness. A globular domain of N residues has Rg ≈ 2.2·N^0.38 Å; an extended or disordered chain has a much larger Rg. The Cα contact count is the number of residue pairs whose Cα atoms are within 8 Å and are more than four positions apart in sequence — a standard proxy for tertiary packing density. The bounding box is the smallest axis-aligned box enclosing all Cα atoms.

Secondary structure (3-state, P-SEA). Three-state secondary structure (P-SEA) collapses the eight DSSP classes into helix (a), strand (b), and coil (c). P-SEA assigns these from Cα geometry alone — distances and angles — without requiring backbone oxygens, so it works on any Cα trace.

Secondary structure (8-state, DSSP). Secondary structure is the local, repeating backbone conformation. DSSP classifies it into eight states by reading the hydrogen-bond network: three helix types (H, G, I), two β types (E, B), two non-regular types (T, S), and unstructured coil (-).

Foldseek 3Di. The Foldseek 3Di string encodes local tertiary geometry as a 20-letter alphabet — one character per residue — derived from the relative positions of nearby Cα atoms. Unlike the amino-acid sequence, 3Di is a direct function of the 3D structure, so two proteins with the same fold have similar 3Di strings even at low sequence identity.

mmCIF coordinates. Structure coordinates are given as an mmCIF _atom_site loop: one row per atom with element, residue name, chain id, sequence number, and x/y/z po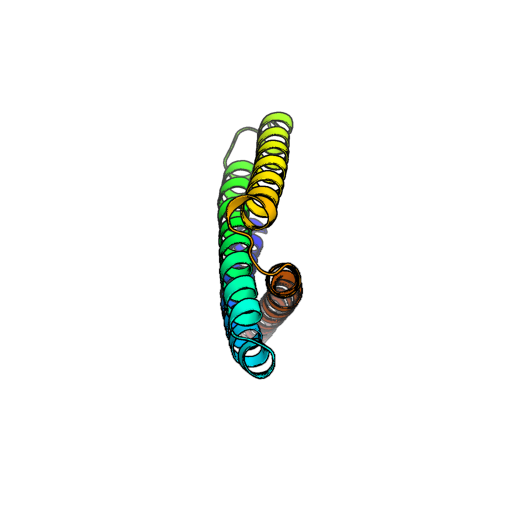sition in Å. Only the four main-chain atoms per residue are included here; side chains are omitted to keep the record compact.

Sequence. This is the polypeptide sequence — one letter per residue, N-terminus first. Length ranges from a few dozen residues for small domains to over a thousand for large multi-domain proteins.